Protein AF-A0A7V7JJK0-F1 (afdb_monomer_lite)

Sequence (147 aa):
MHITLVDDSIPFDGFSPGSRPLGGAEKAFASLAGALARLGHQVHVFNRARYPMVIEGAHWETLDKSFPAQTDFLIAFRKPSLLASVRLAGKRMLWTTATPRQLEPARAALDSFRAGLIFVSRLQAEGWRVTEGGGAHVIPPGLRADF

Foldseek 3Di:
DFEEEEDEDDADALCDVVPDDDDLLVPLVRVVQLVVVVVVYAAEYEYCHPAWDQDSRYTYDYNPDQDDQEGQEYEYEADLVCQPSHVHHVAAEYEHAAAPVVCVVVVVSCVVSLYAYEYQDPVRPPPDDRDPNYHYYHDHRDDDDPD

Secondary structure (DSSP, 8-state):
-EEEEE--SS---SSHHHHS---HHHHHHHHHHHHHHHTT-EEEEEES-SS-EEETTEEEEETTSPPPSEEEEEEEES-GGGGGSSTEEEEEEEEESS-HHHHGGGHHHHHHTT-EEEES-HHHHTT---BTTB-EEE-PPPPPP--

Radius of gyration: 14.76 Å; chains: 1; bounding box: 34×41×36 Å

Structure (mmCIF, N/CA/C/O backbone):
data_AF-A0A7V7JJK0-F1
#
_entry.id   AF-A0A7V7JJK0-F1
#
loop_
_atom_site.group_PDB
_atom_site.id
_atom_site.type_symbol
_atom_site.label_atom_id
_atom_site.label_alt_id
_atom_site.label_comp_id
_atom_site.label_asym_id
_atom_site.label_entity_id
_atom_site.label_seq_id
_atom_site.pdbx_PDB_ins_code
_atom_site.Cartn_x
_atom_site.Cartn_y
_atom_site.Cartn_z
_atom_site.occupancy
_atom_site.B_iso_or_equiv
_atom_site.auth_seq_id
_atom_site.auth_comp_id
_atom_site.auth_asym_id
_atom_site.auth_atom_id
_atom_site.pdbx_PDB_model_num
ATOM 1 N N . MET A 1 1 ? -4.935 5.972 14.575 1.00 95.94 1 MET A N 1
ATOM 2 C CA . MET A 1 1 ? -5.425 6.330 13.226 1.00 95.94 1 MET A CA 1
ATOM 3 C C . MET A 1 1 ? -6.011 5.096 12.575 1.00 95.94 1 MET A C 1
ATOM 5 O O . MET A 1 1 ? -5.547 3.998 12.881 1.00 95.94 1 MET A O 1
ATOM 9 N N . HIS A 1 2 ? -6.997 5.281 11.704 1.00 98.06 2 HIS A N 1
ATOM 10 C CA . HIS A 1 2 ? -7.541 4.241 10.836 1.00 98.06 2 HIS A CA 1
ATOM 11 C C . HIS A 1 2 ? -6.770 4.262 9.518 1.00 98.06 2 HIS A C 1
ATOM 13 O O . HIS A 1 2 ? -6.778 5.273 8.810 1.00 98.06 2 HIS A O 1
ATOM 19 N N . ILE A 1 3 ? -6.105 3.158 9.194 1.00 98.69 3 ILE A N 1
ATOM 20 C CA . ILE A 1 3 ? -5.307 3.011 7.979 1.00 98.69 3 ILE A CA 1
ATOM 21 C C . ILE A 1 3 ? -5.909 1.886 7.145 1.00 98.69 3 ILE A C 1
ATOM 23 O O . ILE A 1 3 ? -6.098 0.776 7.637 1.00 98.69 3 ILE A O 1
ATOM 27 N N . THR A 1 4 ? -6.186 2.173 5.877 1.00 98.75 4 THR A N 1
ATOM 28 C CA . THR A 1 4 ? -6.672 1.182 4.913 1.00 98.75 4 THR A CA 1
ATOM 29 C C . THR A 1 4 ? -5.582 0.891 3.891 1.00 98.75 4 THR A C 1
ATOM 31 O O . THR A 1 4 ? -5.113 1.804 3.215 1.00 98.75 4 THR A O 1
ATOM 34 N N . LEU A 1 5 ? -5.182 -0.370 3.758 1.00 98.75 5 LEU A N 1
ATOM 35 C CA . LEU A 1 5 ? -4.302 -0.854 2.700 1.00 98.75 5 LEU A CA 1
ATOM 36 C C . LEU A 1 5 ? -5.144 -1.623 1.681 1.00 98.75 5 LEU A C 1
ATOM 38 O O . LEU A 1 5 ? -6.007 -2.410 2.066 1.00 98.75 5 LEU A O 1
ATOM 42 N N . VAL A 1 6 ? -4.892 -1.419 0.389 1.00 98.69 6 VAL A N 1
ATOM 43 C CA . VAL A 1 6 ? -5.634 -2.099 -0.681 1.00 98.69 6 VAL A CA 1
ATOM 44 C C . VAL A 1 6 ? -4.678 -2.628 -1.742 1.00 98.69 6 VAL A C 1
ATOM 46 O O . VAL A 1 6 ? -3.856 -1.876 -2.269 1.00 98.69 6 VAL A O 1
ATOM 49 N N . ASP A 1 7 ? -4.818 -3.907 -2.077 1.00 98.25 7 ASP A N 1
ATOM 50 C CA . ASP A 1 7 ? -4.119 -4.570 -3.181 1.00 98.25 7 ASP A CA 1
ATOM 51 C C . ASP A 1 7 ? -5.079 -5.510 -3.919 1.00 98.25 7 ASP A C 1
ATOM 53 O O . ASP A 1 7 ? -5.833 -6.250 -3.298 1.0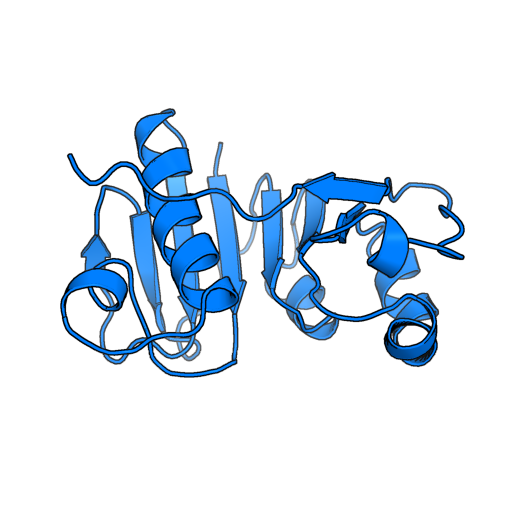0 98.25 7 ASP A O 1
ATOM 57 N N . ASP A 1 8 ? -5.040 -5.526 -5.249 1.00 97.12 8 ASP A N 1
ATOM 58 C CA . ASP A 1 8 ? -5.864 -6.424 -6.065 1.00 97.12 8 ASP A CA 1
ATOM 59 C C . ASP A 1 8 ? -5.038 -7.402 -6.907 1.00 97.12 8 ASP A C 1
ATOM 61 O O . ASP A 1 8 ? -5.479 -7.835 -7.970 1.00 97.12 8 ASP A O 1
ATOM 65 N N . SER A 1 9 ? -3.843 -7.778 -6.446 1.00 94.81 9 SER A N 1
ATOM 66 C CA . SER A 1 9 ? -2.899 -8.565 -7.238 1.00 94.81 9 SER A CA 1
ATOM 67 C C . SER A 1 9 ? -3.142 -10.075 -7.181 1.00 94.81 9 SER A C 1
ATOM 69 O O . SER A 1 9 ? -3.866 -10.628 -8.005 1.00 94.81 9 SER A O 1
ATOM 71 N N . ILE A 1 10 ? -2.550 -10.776 -6.224 1.00 95.38 10 ILE A N 1
ATOM 72 C CA . ILE A 1 10 ? -2.692 -12.211 -6.006 1.00 95.38 10 ILE A CA 1
ATOM 73 C C . ILE A 1 10 ? -3.253 -12.456 -4.605 1.00 95.38 10 ILE A C 1
ATOM 75 O O . ILE A 1 10 ? -3.176 -11.578 -3.748 1.00 95.38 10 ILE A O 1
ATOM 79 N N . PRO A 1 11 ? -3.811 -13.641 -4.332 1.00 96.44 11 PRO A N 1
ATOM 80 C CA . PRO A 1 11 ? -4.183 -14.006 -2.974 1.00 96.44 11 PRO A CA 1
ATOM 81 C C . PRO A 1 11 ? -2.957 -14.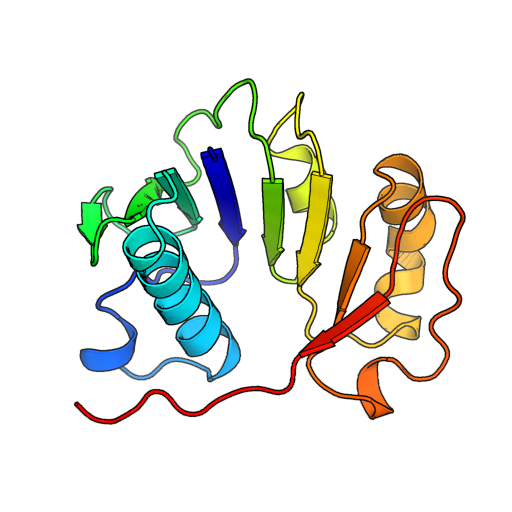061 -2.066 1.00 96.44 11 PRO A C 1
ATOM 83 O O . PRO A 1 11 ? -2.015 -14.795 -2.371 1.00 96.44 11 PRO A O 1
ATOM 86 N N . PHE A 1 12 ? -2.959 -13.316 -0.959 1.00 96.94 12 PHE A N 1
ATOM 87 C CA . PHE A 1 12 ? -2.006 -13.441 0.150 1.00 96.94 12 PHE A CA 1
ATOM 88 C C . PHE A 1 12 ? -2.531 -12.754 1.413 1.00 96.94 12 PHE A C 1
ATOM 90 O O . PHE A 1 12 ? -3.516 -12.029 1.364 1.00 96.94 12 PHE A O 1
ATOM 97 N N . ASP A 1 13 ? -1.868 -12.993 2.534 1.00 96.25 13 ASP A N 1
ATOM 98 C CA . ASP A 1 13 ? -2.181 -12.428 3.844 1.00 96.25 13 ASP A CA 1
ATOM 99 C C . ASP A 1 13 ? -0.892 -12.264 4.672 1.00 96.25 13 ASP A C 1
ATOM 101 O O . ASP A 1 13 ? 0.211 -12.504 4.169 1.00 96.25 13 ASP A O 1
ATOM 105 N N . GLY A 1 14 ? -1.013 -11.870 5.943 1.00 94.06 14 GLY A N 1
ATOM 106 C CA . GLY A 1 14 ? 0.129 -11.689 6.844 1.00 94.06 14 GLY A CA 1
ATOM 107 C C . GLY A 1 14 ? 0.938 -12.966 7.127 1.00 94.06 14 GLY A C 1
ATOM 108 O O . GLY A 1 14 ? 2.123 -12.867 7.444 1.00 94.06 14 GLY A O 1
ATOM 109 N N . PHE A 1 15 ? 0.347 -14.158 6.970 1.00 94.25 15 PHE A N 1
ATOM 110 C CA . PHE A 1 15 ? 1.024 -15.446 7.184 1.00 94.25 15 PHE A CA 1
ATOM 111 C C . PHE A 1 15 ? 1.702 -15.985 5.920 1.00 94.25 15 PHE A C 1
ATOM 113 O O . PHE A 1 15 ? 2.716 -16.681 6.002 1.00 94.25 15 PHE A O 1
ATOM 120 N N . SER A 1 16 ? 1.172 -15.641 4.746 1.00 95.00 16 SER A N 1
ATOM 121 C CA . SER A 1 16 ? 1.654 -16.106 3.442 1.00 95.00 16 SER A CA 1
ATOM 122 C C . SER A 1 16 ? 3.174 -15.976 3.231 1.00 95.00 16 SER A C 1
ATOM 124 O O . SER A 1 16 ? 3.752 -16.921 2.693 1.00 95.00 16 SER A O 1
ATOM 126 N N . PRO A 1 17 ? 3.861 -14.888 3.652 1.00 92.50 17 PRO A N 1
ATOM 127 C CA . PRO A 1 17 ? 5.317 -14.777 3.527 1.00 92.50 17 PRO A CA 1
ATOM 128 C C . PRO A 1 17 ? 6.123 -15.899 4.194 1.00 92.50 17 PRO A C 1
ATOM 130 O O . PRO A 1 17 ? 7.231 -16.174 3.736 1.00 92.50 17 PRO A O 1
ATOM 133 N N . GLY A 1 18 ? 5.597 -16.497 5.271 1.00 90.50 18 GLY A N 1
ATOM 134 C CA . GLY A 1 18 ? 6.258 -17.561 6.033 1.00 90.50 18 GLY A CA 1
ATOM 135 C C . GLY A 1 18 ? 5.856 -18.976 5.614 1.00 90.50 18 GLY A C 1
ATOM 136 O O . GLY A 1 18 ? 6.557 -19.925 5.946 1.00 90.50 18 GLY A O 1
ATOM 137 N N . SER A 1 19 ? 4.752 -19.135 4.879 1.00 91.69 19 SER A N 1
ATOM 138 C CA . SER A 1 19 ? 4.211 -20.452 4.516 1.00 91.69 19 SER A CA 1
ATOM 139 C C . SER A 1 19 ? 4.402 -20.833 3.048 1.00 91.69 19 SER A C 1
ATOM 141 O O . SER A 1 19 ? 4.261 -22.006 2.704 1.00 91.69 19 SER A O 1
ATOM 143 N N . ARG A 1 20 ? 4.714 -19.878 2.159 1.00 92.62 20 ARG A N 1
ATOM 144 C CA . ARG A 1 20 ? 4.903 -20.149 0.724 1.00 92.62 20 ARG A CA 1
ATOM 145 C C . ARG A 1 20 ? 5.745 -19.084 0.007 1.00 92.62 20 ARG A C 1
ATOM 147 O O . ARG A 1 20 ? 5.899 -17.971 0.512 1.00 92.62 20 ARG A O 1
ATOM 154 N N . PRO A 1 21 ? 6.244 -19.378 -1.211 1.00 92.69 21 PRO A N 1
ATOM 155 C CA . PRO A 1 21 ? 6.914 -18.385 -2.041 1.00 92.69 21 PRO A CA 1
ATOM 156 C C . PRO A 1 21 ? 6.008 -17.189 -2.352 1.00 92.69 21 PRO A C 1
ATOM 158 O O . PRO A 1 21 ? 4.839 -17.338 -2.719 1.00 92.69 21 PRO A O 1
ATOM 161 N N . LEU A 1 22 ? 6.577 -15.994 -2.212 1.00 92.75 22 LEU A N 1
ATOM 162 C CA . LEU A 1 22 ? 5.913 -14.721 -2.455 1.00 92.75 22 LEU A CA 1
ATOM 163 C C . LEU A 1 22 ? 6.961 -13.694 -2.911 1.00 92.75 22 LEU A C 1
ATOM 165 O O . LEU A 1 22 ? 8.108 -13.746 -2.456 1.00 92.75 22 LEU A O 1
ATOM 169 N N . GLY A 1 23 ? 6.584 -12.782 -3.808 1.00 90.56 23 GLY A N 1
ATOM 170 C CA . GLY A 1 23 ? 7.470 -11.713 -4.265 1.00 90.56 23 GLY A CA 1
ATOM 171 C C . GLY A 1 23 ? 7.840 -10.754 -3.131 1.00 90.56 23 GLY A C 1
ATOM 172 O O . GLY A 1 23 ? 7.102 -10.598 -2.158 1.00 90.56 23 GLY A O 1
ATOM 173 N N . GLY A 1 24 ? 9.004 -10.104 -3.234 1.00 90.00 24 GLY A N 1
ATOM 174 C CA . GLY A 1 24 ? 9.481 -9.176 -2.197 1.00 90.00 24 GLY A CA 1
ATOM 175 C C . GLY A 1 24 ? 8.520 -8.006 -1.950 1.00 90.00 24 GLY A C 1
ATOM 176 O O . GLY A 1 24 ? 8.345 -7.573 -0.816 1.00 90.00 24 GLY A O 1
ATOM 177 N N . ALA A 1 25 ? 7.844 -7.558 -3.008 1.00 90.75 25 ALA A N 1
ATOM 178 C CA . ALA A 1 25 ? 6.819 -6.523 -2.987 1.00 90.75 25 ALA A CA 1
ATOM 179 C C . ALA A 1 25 ? 5.615 -6.925 -2.111 1.00 90.75 25 ALA A C 1
ATOM 181 O O . ALA A 1 25 ? 5.240 -6.204 -1.187 1.00 90.75 25 ALA A O 1
ATOM 182 N N . GLU A 1 26 ? 5.053 -8.110 -2.348 1.00 93.62 26 GLU A N 1
ATOM 183 C CA . GLU A 1 26 ? 3.927 -8.629 -1.571 1.00 93.62 26 GLU A CA 1
ATOM 184 C C . GLU A 1 26 ? 4.338 -8.988 -0.131 1.00 93.62 26 GLU A C 1
ATOM 186 O O . GLU A 1 26 ? 3.567 -8.757 0.800 1.00 93.62 26 GLU A O 1
ATOM 191 N N . LYS A 1 27 ? 5.571 -9.477 0.088 1.00 93.50 27 LYS A N 1
ATOM 192 C CA . LYS A 1 27 ? 6.113 -9.692 1.444 1.00 93.50 27 LYS A CA 1
ATOM 193 C C . LYS A 1 27 ? 6.187 -8.384 2.232 1.00 93.50 27 LYS A C 1
ATOM 195 O O . LYS A 1 27 ? 5.745 -8.342 3.376 1.00 93.50 27 LYS A O 1
ATOM 200 N N . ALA A 1 28 ? 6.700 -7.319 1.616 1.00 93.00 28 ALA A N 1
ATOM 201 C CA . ALA A 1 28 ? 6.784 -6.008 2.249 1.00 93.00 28 ALA A CA 1
ATOM 202 C C . ALA A 1 28 ? 5.390 -5.450 2.577 1.00 93.00 28 ALA A C 1
ATOM 204 O O . ALA A 1 28 ? 5.185 -4.933 3.674 1.00 93.00 28 ALA A O 1
ATOM 205 N N . PHE A 1 29 ? 4.420 -5.602 1.668 1.00 95.19 29 PHE A N 1
ATOM 206 C CA . PHE A 1 29 ? 3.034 -5.203 1.917 1.00 95.19 29 PHE A CA 1
ATOM 207 C C . PHE A 1 29 ? 2.422 -5.958 3.104 1.00 95.19 29 PHE A C 1
ATOM 209 O O . PHE A 1 29 ? 1.841 -5.339 3.996 1.00 95.19 29 PHE A O 1
ATOM 216 N N . ALA A 1 30 ? 2.613 -7.280 3.162 1.00 94.88 30 ALA A N 1
ATOM 217 C CA . ALA A 1 30 ? 2.144 -8.100 4.275 1.00 94.88 30 ALA A CA 1
ATOM 218 C C . ALA A 1 30 ? 2.783 -7.702 5.616 1.00 94.88 30 ALA A C 1
ATOM 220 O O . ALA A 1 30 ? 2.081 -7.585 6.620 1.00 94.88 30 ALA A O 1
ATOM 221 N N . SER A 1 31 ? 4.092 -7.434 5.636 1.00 94.19 31 SER A N 1
ATOM 222 C CA . SER A 1 31 ? 4.798 -7.001 6.848 1.00 94.19 31 SER A CA 1
ATOM 223 C C . SER A 1 31 ? 4.430 -5.584 7.297 1.00 94.19 31 SER A C 1
ATOM 225 O O . SER A 1 31 ? 4.369 -5.330 8.500 1.00 94.19 31 SER A O 1
ATOM 227 N N . LEU A 1 32 ? 4.143 -4.669 6.364 1.00 95.12 32 LEU A N 1
ATOM 228 C CA . LEU A 1 32 ? 3.754 -3.295 6.690 1.00 95.12 32 LEU A CA 1
ATOM 229 C C . LEU A 1 32 ? 2.463 -3.252 7.517 1.00 95.12 32 LEU A C 1
ATOM 231 O O . LEU A 1 32 ? 2.384 -2.491 8.479 1.00 95.12 32 LEU A O 1
ATOM 235 N N . ALA A 1 33 ? 1.475 -4.081 7.171 1.00 96.62 33 ALA A N 1
ATOM 236 C CA . ALA A 1 33 ? 0.192 -4.112 7.868 1.00 96.62 33 ALA A CA 1
ATOM 237 C C . ALA A 1 33 ? 0.361 -4.409 9.369 1.00 96.62 33 ALA A C 1
ATOM 239 O O . ALA A 1 33 ? -0.103 -3.639 10.212 1.00 96.62 33 ALA A O 1
ATOM 240 N N . GLY A 1 34 ? 1.092 -5.478 9.701 1.00 95.62 34 GLY A N 1
ATOM 241 C CA . GLY A 1 34 ? 1.386 -5.837 11.089 1.00 95.62 34 GLY A CA 1
ATOM 242 C C . GLY A 1 34 ? 2.301 -4.827 11.787 1.00 95.62 34 GLY A C 1
ATOM 243 O O . GLY A 1 34 ? 2.145 -4.566 12.978 1.00 95.62 34 GLY A O 1
ATOM 244 N N . ALA A 1 35 ? 3.259 -4.224 11.077 1.00 95.31 35 ALA A N 1
ATOM 245 C CA . ALA A 1 35 ? 4.128 -3.193 11.651 1.00 95.31 35 ALA A CA 1
ATOM 246 C C . ALA A 1 35 ? 3.338 -1.938 12.065 1.00 95.31 35 ALA A C 1
ATOM 248 O O . ALA A 1 35 ? 3.517 -1.438 13.173 1.00 95.31 35 ALA A O 1
ATOM 249 N N . LEU A 1 36 ? 2.415 -1.467 11.220 1.00 97.19 36 LEU A N 1
ATOM 250 C CA . LEU A 1 36 ? 1.548 -0.325 11.529 1.00 97.19 36 LEU A CA 1
ATOM 251 C C . LEU A 1 36 ? 0.594 -0.623 12.693 1.00 97.19 36 LEU A C 1
ATOM 253 O O . LEU A 1 36 ? 0.380 0.242 13.542 1.00 97.19 36 LEU A O 1
ATOM 257 N N . ALA A 1 37 ? 0.058 -1.844 12.766 1.00 97.81 37 ALA A N 1
ATOM 258 C CA . ALA A 1 37 ? -0.795 -2.258 13.876 1.00 97.81 37 ALA A CA 1
ATOM 259 C C . ALA A 1 37 ? -0.035 -2.253 15.215 1.00 97.81 37 ALA A C 1
ATOM 261 O O . ALA A 1 37 ? -0.536 -1.725 16.207 1.00 97.81 37 ALA A O 1
ATOM 262 N N . ARG A 1 38 ? 1.216 -2.741 15.236 1.00 96.31 38 ARG A N 1
ATOM 263 C CA . ARG A 1 38 ? 2.093 -2.691 16.426 1.00 96.31 38 ARG A CA 1
ATOM 264 C C . ARG A 1 38 ? 2.398 -1.267 16.901 1.00 96.31 38 ARG A C 1
ATOM 266 O O . ARG A 1 38 ? 2.623 -1.070 18.089 1.00 96.31 38 ARG A O 1
ATOM 273 N N . LEU A 1 39 ? 2.366 -0.277 16.007 1.00 97.25 39 LEU A N 1
ATOM 274 C CA . LEU A 1 39 ? 2.484 1.146 16.357 1.00 97.25 39 LEU A CA 1
ATOM 275 C C . LEU A 1 39 ? 1.179 1.746 16.926 1.00 97.25 39 LEU A C 1
ATOM 277 O O . LEU A 1 39 ? 1.103 2.951 17.158 1.00 97.25 39 LEU A O 1
ATOM 281 N N . GLY A 1 40 ? 0.141 0.932 17.153 1.00 97.88 40 GLY A N 1
ATOM 282 C CA . GLY A 1 40 ? -1.133 1.358 17.740 1.00 97.88 40 GLY A CA 1
ATOM 283 C C . GLY A 1 40 ? -2.142 1.906 16.727 1.00 97.88 40 GLY A C 1
ATOM 284 O O . GLY A 1 40 ? -3.079 2.617 17.099 1.00 97.88 40 GLY A O 1
ATOM 285 N N . HIS A 1 41 ? -1.963 1.635 15.433 1.00 98.50 41 HIS A N 1
ATOM 286 C CA . HIS A 1 41 ? -2.941 2.002 14.408 1.00 98.50 41 HIS A CA 1
ATOM 287 C C . HIS A 1 41 ? -3.992 0.904 14.209 1.00 98.50 41 HIS A C 1
ATOM 289 O O . HIS A 1 41 ? -3.699 -0.281 14.332 1.00 98.50 41 HIS A O 1
ATOM 295 N N . GLN A 1 42 ? -5.214 1.297 13.847 1.00 98.31 42 GLN A N 1
ATOM 296 C CA . GLN A 1 42 ? -6.240 0.357 13.398 1.00 98.31 42 GLN A CA 1
ATOM 297 C C . GLN A 1 42 ? -6.058 0.141 11.901 1.00 98.31 42 GLN A C 1
ATOM 299 O O . GLN A 1 42 ? -6.273 1.060 11.107 1.00 98.31 42 GLN A O 1
ATOM 304 N N . VAL A 1 43 ? -5.604 -1.051 11.526 1.00 98.69 43 VAL A N 1
ATOM 305 C CA . VAL A 1 43 ? -5.208 -1.363 10.153 1.00 98.69 43 VAL A CA 1
ATOM 306 C C . VAL A 1 43 ? -6.218 -2.315 9.533 1.00 98.69 43 VAL A C 1
ATOM 308 O O . VAL A 1 43 ? -6.399 -3.424 10.029 1.00 98.69 43 VAL A O 1
ATOM 311 N N . HIS A 1 44 ? -6.827 -1.895 8.428 1.00 98.38 44 HIS A N 1
ATOM 312 C CA . HIS A 1 44 ? -7.636 -2.751 7.568 1.00 98.38 44 HIS A CA 1
ATOM 313 C C . HIS A 1 44 ? -6.905 -2.991 6.254 1.00 98.38 44 HIS A C 1
ATOM 315 O O . HIS A 1 44 ? -6.425 -2.052 5.622 1.00 98.38 44 HIS A O 1
ATOM 321 N N . VAL A 1 45 ? -6.835 -4.244 5.832 1.00 98.69 45 VAL A N 1
ATOM 322 C CA . VAL A 1 45 ? -6.227 -4.655 4.573 1.00 98.69 45 VAL A CA 1
ATOM 323 C C . VAL A 1 45 ? -7.302 -5.304 3.725 1.00 98.69 45 VAL A C 1
ATOM 325 O O . VAL A 1 45 ? -7.896 -6.288 4.145 1.00 98.69 45 VAL A O 1
ATOM 328 N N . PHE A 1 46 ? -7.537 -4.770 2.535 1.00 98.62 46 PHE A N 1
ATOM 329 C CA . PHE A 1 46 ? -8.462 -5.343 1.565 1.00 98.62 46 PHE A CA 1
ATOM 330 C C . PHE A 1 46 ? -7.666 -5.896 0.397 1.00 98.62 46 PHE A C 1
ATOM 332 O O . PHE A 1 46 ? -7.001 -5.144 -0.322 1.00 98.62 46 PHE A O 1
ATOM 339 N N . ASN A 1 47 ? -7.716 -7.210 0.209 1.00 97.94 47 ASN A N 1
ATOM 340 C CA . ASN A 1 47 ? -7.070 -7.836 -0.932 1.00 97.94 47 ASN A CA 1
ATOM 341 C C . ASN A 1 47 ? -7.737 -9.151 -1.346 1.00 97.94 47 ASN A C 1
ATOM 343 O O . ASN A 1 47 ? -8.852 -9.479 -0.944 1.00 97.94 47 ASN A O 1
ATOM 347 N N . ARG A 1 48 ? -7.051 -9.916 -2.200 1.00 97.44 48 ARG A N 1
ATOM 348 C CA . ARG A 1 48 ? -7.509 -11.226 -2.678 1.00 97.44 48 ARG A CA 1
ATOM 349 C C . ARG A 1 48 ? -7.280 -12.367 -1.673 1.00 97.44 48 ARG A C 1
ATOM 351 O O . ARG A 1 48 ? -7.208 -13.519 -2.100 1.00 97.44 48 ARG A O 1
ATOM 358 N N . ALA A 1 49 ? -7.116 -12.088 -0.374 1.00 95.00 49 ALA A N 1
ATOM 359 C CA . ALA A 1 49 ? -7.081 -13.124 0.658 1.00 95.00 49 ALA A CA 1
ATOM 360 C C . ALA A 1 49 ? -8.299 -14.052 0.529 1.00 95.00 49 ALA A C 1
ATOM 362 O O . ALA A 1 49 ? -9.370 -13.641 0.090 1.00 95.00 49 ALA A O 1
ATOM 363 N N . ARG A 1 50 ? -8.129 -15.332 0.875 1.00 92.38 50 ARG A N 1
ATOM 364 C CA . ARG A 1 50 ? -9.213 -16.320 0.728 1.00 92.38 50 ARG A CA 1
ATOM 365 C C . ARG A 1 50 ? -10.311 -16.139 1.769 1.00 92.38 50 ARG A C 1
ATOM 367 O O . ARG A 1 50 ? -11.465 -16.431 1.482 1.00 92.38 50 ARG A O 1
ATOM 374 N N . TYR A 1 51 ? -9.928 -15.703 2.963 1.00 94.25 51 TYR A N 1
ATOM 375 C CA . TYR A 1 51 ? -10.814 -15.554 4.105 1.00 94.25 51 TYR A CA 1
ATOM 376 C C . TYR A 1 51 ? -10.413 -14.309 4.896 1.00 94.25 51 TYR A C 1
ATOM 378 O O . TYR A 1 51 ? -9.218 -14.002 4.962 1.00 94.25 51 TYR A O 1
ATOM 386 N N . PRO A 1 52 ? -11.379 -13.616 5.516 1.00 96.56 52 PRO A N 1
ATOM 387 C CA . PRO A 1 52 ? -11.073 -12.541 6.442 1.00 96.56 52 PRO A CA 1
ATOM 388 C C . PRO A 1 52 ? -10.403 -13.094 7.708 1.00 96.56 52 PRO A C 1
ATOM 390 O O . PRO A 1 52 ? -10.763 -14.169 8.195 1.00 96.56 52 PRO A O 1
ATOM 393 N N . MET A 1 53 ? -9.417 -12.372 8.242 1.00 97.06 53 MET A N 1
ATOM 394 C CA . MET A 1 53 ? -8.642 -12.802 9.412 1.00 97.06 53 MET A CA 1
ATOM 395 C C . MET A 1 53 ? -7.971 -11.616 10.109 1.00 97.06 53 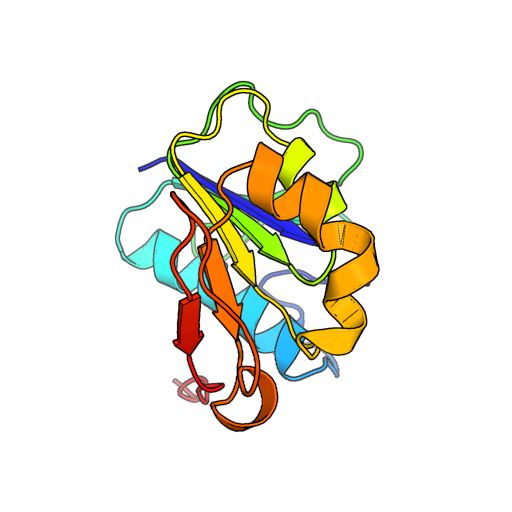MET A C 1
ATOM 397 O O . MET A 1 53 ? -7.605 -10.636 9.469 1.00 97.06 53 MET A O 1
ATOM 401 N N . VAL A 1 54 ? -7.734 -11.719 11.417 1.00 97.81 54 VAL A N 1
ATOM 402 C CA . VAL A 1 54 ? -6.843 -10.793 12.130 1.00 97.81 54 VAL A CA 1
ATOM 403 C C . VAL A 1 54 ? -5.453 -11.414 12.232 1.00 97.81 54 VAL A C 1
ATOM 405 O O . VAL A 1 54 ? -5.299 -12.482 12.819 1.00 97.81 54 VAL A O 1
ATOM 408 N N . ILE A 1 55 ? -4.441 -10.754 11.663 1.00 96.69 55 ILE A N 1
ATOM 409 C CA . ILE A 1 55 ? -3.055 -11.247 11.627 1.00 96.69 55 ILE A CA 1
ATOM 410 C C . ILE A 1 55 ? -2.124 -10.122 12.063 1.00 96.69 55 ILE A C 1
ATOM 412 O O . ILE A 1 55 ? -2.148 -9.038 11.483 1.00 96.69 55 ILE A O 1
ATOM 416 N N . GLU A 1 56 ? -1.312 -10.376 13.093 1.00 94.69 56 GLU A N 1
ATOM 417 C CA . GLU A 1 56 ? -0.410 -9.380 13.697 1.00 94.69 56 GLU A CA 1
ATOM 418 C C . GLU A 1 56 ? -1.120 -8.055 14.063 1.00 94.69 56 GLU A C 1
ATOM 420 O O . GLU A 1 56 ? -0.543 -6.977 13.957 1.00 94.69 56 GLU A O 1
ATOM 425 N N . GLY A 1 57 ? -2.394 -8.133 14.469 1.00 97.19 57 GLY A N 1
ATOM 426 C CA . GLY A 1 57 ? -3.223 -6.974 14.826 1.00 97.19 57 GLY A CA 1
ATOM 427 C C . GLY A 1 57 ? -3.848 -6.220 13.644 1.00 97.19 57 GLY A C 1
ATOM 428 O O . GLY A 1 57 ? -4.636 -5.307 13.871 1.00 97.19 57 GLY A O 1
ATOM 429 N N . ALA A 1 58 ? -3.546 -6.593 12.396 1.00 98.31 58 ALA A N 1
ATOM 430 C CA . ALA A 1 58 ? -4.199 -6.041 11.211 1.00 98.31 58 ALA A CA 1
ATOM 431 C C . ALA A 1 58 ? -5.419 -6.883 10.805 1.00 98.31 58 ALA A C 1
ATOM 433 O O . ALA A 1 58 ? -5.361 -8.115 10.809 1.00 98.31 58 ALA A O 1
ATOM 434 N N . HIS A 1 59 ? -6.506 -6.218 10.420 1.00 98.12 59 HIS A N 1
ATOM 435 C CA . HIS A 1 59 ? -7.741 -6.835 9.942 1.00 98.12 59 HIS A CA 1
ATOM 436 C C . HIS A 1 59 ? -7.669 -7.047 8.429 1.00 98.12 59 HIS A C 1
ATOM 438 O O . HIS A 1 59 ? -7.797 -6.097 7.660 1.00 98.12 59 HIS A O 1
ATOM 444 N N . TRP A 1 60 ? -7.466 -8.287 8.001 1.00 98.25 60 TRP A N 1
ATOM 445 C CA . TRP A 1 60 ? -7.501 -8.688 6.599 1.00 98.25 60 TRP A CA 1
ATOM 446 C C . TRP A 1 60 ? -8.933 -9.019 6.194 1.00 98.25 60 TRP A C 1
ATOM 448 O O . TRP A 1 60 ? -9.620 -9.782 6.871 1.00 98.25 60 TRP A O 1
ATOM 458 N N . GLU A 1 61 ? -9.365 -8.444 5.084 1.00 98.00 61 GLU A N 1
ATOM 459 C CA . GLU A 1 61 ? -10.696 -8.564 4.509 1.00 98.00 61 GLU A CA 1
ATOM 460 C C . GLU A 1 61 ? -10.574 -8.820 3.003 1.00 98.00 61 GLU A C 1
ATOM 462 O O . GLU A 1 61 ? -9.573 -8.498 2.351 1.00 98.00 61 GLU A O 1
ATOM 467 N N . THR A 1 62 ? -11.615 -9.417 2.443 1.00 97.38 62 THR A N 1
ATOM 468 C CA . THR A 1 62 ? -11.712 -9.749 1.026 1.00 97.38 62 THR A CA 1
ATOM 469 C C . THR A 1 62 ? -12.255 -8.562 0.216 1.00 97.38 62 THR A C 1
ATOM 471 O O . THR A 1 62 ? -12.947 -7.694 0.750 1.00 97.38 62 THR A O 1
ATOM 474 N N . LEU A 1 63 ? -11.942 -8.486 -1.084 1.00 97.06 63 LEU A N 1
ATOM 475 C CA . LEU A 1 63 ? -12.356 -7.359 -1.947 1.00 97.06 63 LEU A CA 1
ATOM 476 C C . LEU A 1 63 ? -13.870 -7.272 -2.223 1.00 97.06 63 LEU A C 1
ATOM 478 O O . LEU A 1 63 ? -14.334 -6.244 -2.707 1.00 97.06 63 LEU A O 1
ATOM 482 N N . ASP A 1 64 ? -14.635 -8.332 -1.962 1.00 94.00 64 ASP A N 1
ATOM 483 C CA . ASP A 1 64 ? -16.103 -8.354 -2.043 1.00 94.00 64 ASP A CA 1
ATOM 484 C C . ASP A 1 64 ? -16.775 -7.690 -0.832 1.00 94.00 64 ASP A C 1
ATOM 486 O O . ASP A 1 64 ? -17.958 -7.347 -0.884 1.00 94.00 64 ASP A O 1
ATOM 490 N N . LYS A 1 65 ? -16.023 -7.457 0.247 1.00 94.69 65 LYS A N 1
ATOM 491 C CA . LYS A 1 65 ? -16.512 -6.712 1.400 1.00 94.69 65 LYS A CA 1
ATOM 492 C C . LYS A 1 65 ? -16.536 -5.216 1.104 1.00 94.69 65 LYS A C 1
ATOM 494 O O . LYS A 1 65 ? -15.629 -4.662 0.486 1.00 94.69 65 LYS A O 1
ATOM 499 N N . SER A 1 66 ? -17.558 -4.536 1.614 1.00 94.62 66 SER A N 1
ATOM 500 C CA . SER A 1 66 ? -17.635 -3.080 1.553 1.00 94.62 66 SER A CA 1
ATOM 501 C C . SER A 1 66 ? -16.433 -2.436 2.243 1.00 94.62 66 SER A C 1
ATOM 503 O O . SER A 1 66 ? -16.157 -2.697 3.416 1.00 94.62 66 SER A O 1
ATOM 505 N N . PHE A 1 67 ? -15.763 -1.537 1.525 1.00 96.56 67 PHE A N 1
ATOM 506 C CA . PHE A 1 67 ? -14.750 -0.658 2.095 1.00 96.56 67 PHE A CA 1
ATOM 507 C C . PHE A 1 67 ? -15.362 0.266 3.161 1.00 96.56 67 PHE A C 1
ATOM 509 O O . PHE A 1 67 ? -16.546 0.617 3.076 1.00 96.56 67 PHE A O 1
ATOM 516 N N . PRO A 1 68 ? -14.572 0.716 4.153 1.00 95.56 68 PRO A N 1
ATOM 517 C CA . PRO A 1 68 ? -15.042 1.709 5.108 1.00 95.56 68 PRO A CA 1
ATOM 518 C C . PRO A 1 68 ? -15.410 3.016 4.393 1.00 95.56 68 PRO A C 1
ATOM 520 O O . PRO A 1 68 ? -14.785 3.411 3.408 1.00 95.56 68 PRO A O 1
ATOM 523 N N . ALA A 1 69 ? -16.408 3.732 4.917 1.00 94.94 69 ALA A N 1
ATOM 524 C CA . ALA A 1 69 ? -16.819 5.019 4.352 1.00 94.94 69 ALA A CA 1
ATOM 525 C C . ALA A 1 69 ? -15.719 6.093 4.471 1.00 94.94 69 ALA A C 1
ATOM 527 O O . ALA A 1 69 ? -15.609 6.963 3.601 1.00 94.94 69 ALA A O 1
ATOM 528 N N . GLN A 1 70 ? -14.913 6.014 5.536 1.00 97.75 70 GLN A N 1
ATOM 529 C CA . GLN A 1 70 ? -13.852 6.955 5.877 1.00 97.75 70 GLN A CA 1
ATOM 530 C C . GLN A 1 70 ? -12.605 6.230 6.394 1.00 97.75 70 GLN A C 1
ATOM 532 O O . GLN A 1 70 ? -12.700 5.213 7.079 1.00 97.75 70 GLN A O 1
ATOM 537 N N . THR A 1 71 ? -11.432 6.789 6.098 1.00 98.44 71 THR A N 1
ATOM 538 C CA . THR A 1 71 ? -10.147 6.369 6.671 1.00 98.44 71 THR A CA 1
ATOM 539 C C . THR A 1 71 ? -9.223 7.578 6.805 1.00 98.44 71 THR A C 1
ATOM 541 O O . THR A 1 71 ? -9.310 8.514 6.007 1.00 98.44 71 THR A O 1
ATOM 544 N N . ASP A 1 72 ? -8.326 7.584 7.790 1.00 98.50 72 ASP A N 1
ATOM 545 C CA . ASP A 1 72 ? -7.361 8.681 7.925 1.00 98.50 72 ASP A CA 1
ATOM 546 C C . ASP A 1 72 ? -6.309 8.603 6.814 1.00 98.50 72 ASP A C 1
ATOM 548 O O . ASP A 1 72 ? -5.876 9.624 6.274 1.00 98.50 72 ASP A O 1
ATOM 552 N N . PHE A 1 73 ? -5.913 7.378 6.453 1.00 98.00 73 PHE A N 1
ATOM 553 C CA . PHE A 1 73 ? -4.839 7.126 5.502 1.00 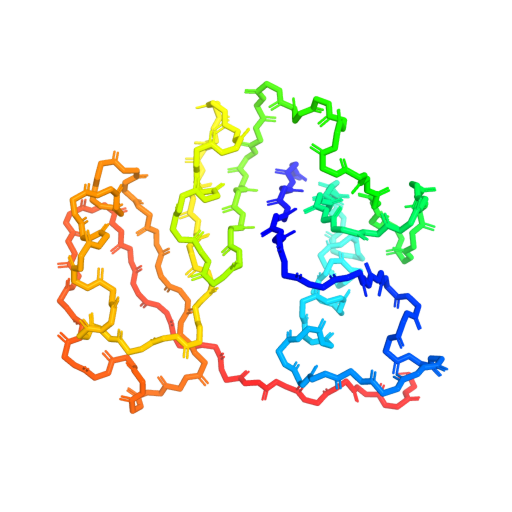98.00 73 PHE A CA 1
ATOM 554 C C . PHE A 1 73 ? -5.140 5.905 4.626 1.00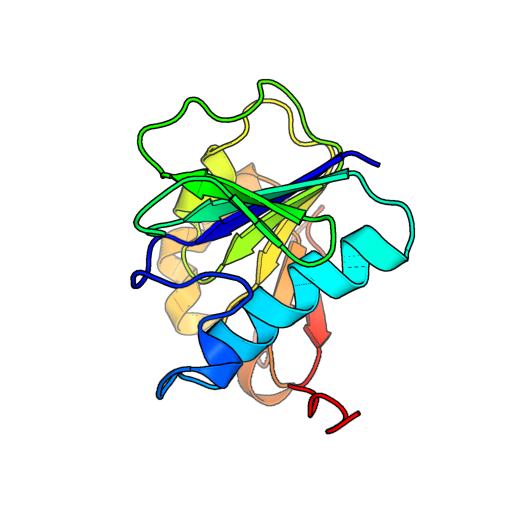 98.00 73 PHE A C 1
ATOM 556 O O . PHE A 1 73 ? -5.291 4.793 5.126 1.00 98.00 73 PHE A O 1
ATOM 563 N N . LEU A 1 74 ? -5.207 6.111 3.311 1.00 98.50 74 LEU A N 1
ATOM 564 C CA . LEU A 1 74 ? -5.380 5.054 2.315 1.00 98.50 74 LEU A CA 1
ATOM 565 C C . LEU A 1 74 ? -4.052 4.788 1.601 1.00 98.50 74 LEU A C 1
ATOM 567 O O . LEU A 1 74 ? -3.466 5.706 1.028 1.00 98.50 74 LEU A O 1
ATOM 571 N N . ILE A 1 75 ? -3.620 3.530 1.578 1.00 98.44 75 ILE A N 1
ATOM 572 C CA . ILE A 1 75 ? -2.458 3.058 0.822 1.00 98.44 75 ILE A CA 1
ATOM 573 C C . ILE A 1 75 ? -2.950 2.091 -0.252 1.00 98.44 75 ILE A C 1
ATOM 575 O O . ILE A 1 75 ? -3.319 0.956 0.038 1.00 98.44 75 ILE A O 1
ATOM 579 N N . ALA A 1 76 ? -2.941 2.540 -1.501 1.00 98.31 76 ALA A N 1
ATOM 580 C CA . ALA A 1 76 ? -3.163 1.687 -2.659 1.00 98.31 76 ALA A CA 1
ATOM 581 C C . ALA A 1 76 ? -1.830 1.086 -3.116 1.00 98.31 76 ALA A C 1
ATOM 583 O O . ALA A 1 76 ? -0.838 1.807 -3.255 1.00 98.31 76 ALA A O 1
ATOM 584 N N . PHE A 1 77 ? -1.806 -0.216 -3.390 1.00 97.94 77 PHE A N 1
ATOM 585 C CA . PHE A 1 77 ? -0.610 -0.893 -3.875 1.00 97.94 77 PHE A CA 1
ATOM 586 C C . PHE A 1 77 ? -0.653 -1.113 -5.384 1.00 97.94 77 PHE A C 1
ATOM 588 O O . PHE A 1 77 ? -1.579 -1.723 -5.911 1.00 97.94 77 PHE A O 1
ATOM 595 N N . ARG A 1 78 ? 0.381 -0.613 -6.071 1.00 95.50 78 ARG A N 1
ATOM 596 C CA . ARG A 1 78 ? 0.685 -0.689 -7.513 1.00 95.50 78 ARG A CA 1
ATOM 597 C C . ARG A 1 78 ? -0.339 -0.094 -8.475 1.00 95.50 78 ARG A C 1
ATOM 599 O O . ARG A 1 78 ? 0.068 0.479 -9.481 1.00 95.50 78 ARG A O 1
ATOM 606 N N . LYS A 1 79 ? -1.635 -0.214 -8.202 1.00 96.31 79 LYS A N 1
ATOM 607 C CA . LYS A 1 79 ? -2.711 0.133 -9.127 1.00 96.31 79 LYS A CA 1
ATOM 608 C C . LYS A 1 79 ? -3.389 1.453 -8.726 1.00 96.31 79 LYS A C 1
ATOM 610 O O . LYS A 1 79 ? -4.093 1.491 -7.717 1.00 96.31 79 LYS A O 1
ATOM 615 N N . PRO A 1 80 ? -3.253 2.528 -9.529 1.00 96.44 80 PRO A N 1
ATOM 616 C CA . PRO A 1 80 ? -3.825 3.843 -9.221 1.00 96.44 80 PRO A CA 1
ATOM 617 C C . PRO A 1 80 ? -5.339 3.848 -8.982 1.00 96.44 80 PRO A C 1
ATOM 619 O O . PRO A 1 80 ? -5.819 4.588 -8.130 1.00 96.44 80 PRO A O 1
ATOM 622 N N . SER A 1 81 ? -6.107 3.004 -9.679 1.00 96.81 81 SER A N 1
ATOM 623 C CA . SER A 1 81 ? -7.569 2.965 -9.520 1.00 96.81 81 SER A CA 1
ATOM 624 C C . SER A 1 81 ? -8.017 2.565 -8.110 1.00 96.81 81 SER A C 1
ATOM 626 O O . SER A 1 81 ? -9.129 2.895 -7.711 1.00 96.81 81 SER A O 1
ATOM 628 N N . LEU A 1 82 ? -7.161 1.891 -7.331 1.00 98.00 82 LEU A N 1
ATOM 629 C CA . LEU A 1 82 ? -7.460 1.515 -5.947 1.00 98.00 82 LEU A CA 1
ATOM 630 C C . LEU A 1 82 ? -7.492 2.724 -4.995 1.00 98.00 82 LEU A C 1
ATOM 632 O O . LEU A 1 82 ? -8.023 2.614 -3.891 1.00 98.00 82 LEU A O 1
ATOM 636 N N . LEU A 1 83 ? -7.007 3.899 -5.411 1.00 97.50 83 LEU A N 1
ATOM 637 C CA . LEU A 1 83 ? -7.126 5.146 -4.638 1.00 97.50 83 LEU A CA 1
ATOM 638 C C . LEU A 1 83 ? -8.584 5.610 -4.466 1.00 97.50 83 LEU A C 1
ATOM 640 O O . LEU A 1 83 ? -8.882 6.395 -3.561 1.00 97.50 83 LEU A O 1
ATOM 644 N N . ALA A 1 84 ? -9.490 5.098 -5.303 1.00 97.00 84 ALA A N 1
ATOM 645 C CA . ALA A 1 84 ? -10.924 5.349 -5.225 1.00 97.00 84 ALA A CA 1
ATOM 646 C C . ALA A 1 84 ? -11.655 4.451 -4.205 1.00 97.00 84 ALA A C 1
ATOM 648 O O . ALA A 1 84 ? -12.829 4.691 -3.937 1.00 97.00 84 ALA A O 1
ATOM 649 N N . SER A 1 85 ? -10.988 3.438 -3.630 1.00 97.56 85 SER A N 1
ATOM 650 C CA . SER A 1 85 ? -11.647 2.400 -2.813 1.00 97.56 85 SER A CA 1
ATOM 651 C C . SER A 1 85 ? -12.322 2.953 -1.556 1.00 97.56 85 SER A C 1
ATOM 653 O O . SER A 1 85 ? -13.365 2.458 -1.144 1.00 97.56 85 SER A O 1
ATOM 655 N N . VAL A 1 86 ? -11.754 4.007 -0.958 1.00 97.75 86 VAL A N 1
ATOM 656 C CA . VAL A 1 86 ? -12.350 4.710 0.185 1.00 97.75 86 VAL A CA 1
ATOM 657 C C . VAL A 1 86 ? -12.715 6.130 -0.228 1.00 97.75 86 VAL A C 1
ATOM 659 O O . VAL A 1 86 ? -11.853 6.936 -0.601 1.00 97.75 86 VAL A O 1
ATOM 662 N N . ARG A 1 87 ? -14.010 6.448 -0.130 1.00 94.94 87 ARG A N 1
ATOM 663 C CA . ARG A 1 87 ? -14.566 7.740 -0.551 1.00 94.94 87 ARG A CA 1
ATOM 664 C C . ARG A 1 87 ? -13.986 8.899 0.259 1.00 94.94 87 ARG A C 1
ATOM 666 O O . ARG A 1 87 ? -13.484 9.861 -0.321 1.00 94.94 87 ARG A O 1
ATOM 673 N N . LEU A 1 88 ? -14.005 8.794 1.588 1.00 96.88 88 LEU A N 1
ATOM 674 C CA . LEU A 1 88 ? -13.507 9.830 2.496 1.00 96.88 88 LEU A CA 1
ATOM 675 C C . LEU A 1 88 ? -12.149 9.430 3.088 1.00 96.88 88 LEU A C 1
ATOM 677 O O . LEU A 1 88 ? -12.039 9.145 4.275 1.00 96.88 88 LEU A O 1
ATOM 681 N N . ALA A 1 89 ? -11.104 9.369 2.261 1.00 97.38 89 ALA A N 1
ATOM 682 C CA . ALA A 1 89 ? -9.739 9.190 2.758 1.00 97.38 89 ALA A CA 1
ATOM 683 C C . ALA A 1 89 ? -9.082 10.550 3.043 1.00 97.38 89 ALA A C 1
ATOM 685 O O . ALA A 1 89 ? -9.016 11.390 2.141 1.00 97.38 89 ALA A O 1
ATOM 686 N N . GLY A 1 90 ? -8.591 10.752 4.271 1.00 96.44 90 GLY A N 1
ATOM 687 C CA . GLY A 1 90 ? -7.912 11.987 4.684 1.00 96.44 90 GLY A CA 1
ATOM 688 C C . GLY A 1 90 ? -6.603 12.224 3.928 1.00 96.44 90 GLY A C 1
ATOM 689 O O . GLY A 1 90 ? -6.349 13.323 3.438 1.00 96.44 90 GLY A O 1
ATOM 690 N N . LYS A 1 91 ? -5.794 11.172 3.771 1.00 96.06 91 LYS A N 1
ATOM 691 C CA . LYS A 1 91 ? -4.618 11.142 2.892 1.00 96.06 91 LYS A CA 1
ATOM 692 C C . LYS A 1 91 ? -4.626 9.885 2.032 1.00 96.06 91 LYS A C 1
ATOM 694 O O . LYS A 1 91 ? -5.130 8.841 2.448 1.00 96.06 91 LYS A O 1
ATOM 699 N N . ARG A 1 92 ? -4.046 9.988 0.836 1.00 97.25 92 ARG A N 1
ATOM 700 C CA . ARG A 1 92 ? -3.938 8.892 -0.130 1.00 97.25 92 ARG A CA 1
ATOM 701 C C . ARG A 1 92 ? -2.492 8.727 -0.575 1.00 97.25 92 ARG A C 1
ATOM 703 O O . ARG A 1 92 ? -1.847 9.711 -0.928 1.00 97.25 92 ARG A O 1
ATOM 710 N N . MET A 1 93 ? -2.011 7.490 -0.580 1.00 97.00 93 MET A N 1
ATOM 711 C CA . MET A 1 93 ? -0.700 7.113 -1.095 1.00 97.00 93 MET A CA 1
ATOM 712 C C . MET A 1 93 ? -0.838 5.994 -2.121 1.00 97.00 93 MET A C 1
ATOM 714 O O . MET A 1 93 ? -1.509 4.995 -1.862 1.00 97.00 93 MET A O 1
ATOM 718 N N . LEU A 1 94 ? -0.160 6.135 -3.258 1.00 97.38 94 LEU A N 1
ATOM 719 C CA . LEU A 1 94 ? 0.126 5.024 -4.156 1.00 97.38 94 LEU A CA 1
ATOM 720 C C . LEU A 1 94 ? 1.529 4.501 -3.852 1.00 97.38 94 LEU A C 1
ATOM 722 O O . LEU A 1 94 ? 2.523 5.167 -4.145 1.00 97.38 94 LEU A O 1
ATOM 726 N N . TRP A 1 95 ? 1.616 3.286 -3.323 1.00 97.19 95 TRP A N 1
ATOM 727 C CA . TRP A 1 95 ? 2.879 2.565 -3.240 1.00 97.19 95 TRP A CA 1
ATOM 728 C C . TRP A 1 95 ? 3.096 1.765 -4.517 1.00 97.19 95 TRP A C 1
ATOM 730 O O . TRP A 1 95 ? 2.377 0.809 -4.796 1.00 97.19 95 TRP A O 1
ATOM 740 N N . THR A 1 96 ? 4.067 2.187 -5.321 1.00 95.12 96 THR A N 1
ATOM 741 C CA . THR A 1 96 ? 4.255 1.711 -6.688 1.00 95.12 96 THR A CA 1
ATOM 742 C C . THR A 1 96 ? 5.570 0.965 -6.874 1.00 95.12 96 THR A C 1
ATOM 744 O O . THR A 1 96 ? 6.596 1.285 -6.276 1.00 95.12 96 THR A O 1
ATOM 747 N N . THR A 1 97 ? 5.533 -0.025 -7.763 1.00 93.00 97 THR A N 1
ATOM 748 C CA . THR A 1 97 ? 6.720 -0.660 -8.348 1.00 93.00 97 THR A CA 1
ATOM 749 C C . THR A 1 97 ? 6.901 -0.271 -9.821 1.00 93.00 97 THR A C 1
ATOM 751 O O . THR A 1 97 ? 7.711 -0.876 -10.523 1.00 93.00 97 THR A O 1
ATOM 754 N N . ALA A 1 98 ? 6.143 0.716 -10.304 1.00 93.94 98 ALA A N 1
ATOM 755 C CA . ALA A 1 98 ? 6.204 1.231 -11.665 1.00 93.94 98 ALA A CA 1
ATOM 756 C C . ALA A 1 98 ? 7.083 2.487 -11.756 1.00 93.94 98 ALA A C 1
ATOM 758 O O . ALA A 1 98 ? 7.268 3.216 -10.781 1.00 93.94 98 ALA A O 1
ATOM 759 N N . THR A 1 99 ? 7.604 2.745 -12.950 1.00 94.31 99 THR A N 1
ATOM 760 C CA . THR A 1 99 ? 8.309 3.989 -13.288 1.00 94.31 99 THR A CA 1
ATOM 761 C C . THR A 1 99 ? 7.320 5.127 -13.584 1.00 94.31 99 THR A C 1
ATOM 763 O O . THR A 1 99 ? 6.178 4.857 -13.965 1.00 94.31 99 THR A O 1
ATOM 766 N N . PRO A 1 100 ? 7.746 6.400 -13.505 1.00 94.00 100 PRO A N 1
ATOM 767 C CA . PRO A 1 100 ? 6.960 7.564 -13.902 1.00 94.00 100 PRO A CA 1
ATOM 768 C C . PRO A 1 100 ? 6.303 7.416 -15.269 1.00 94.00 100 PRO A C 1
ATOM 770 O O . PRO A 1 100 ? 5.097 7.593 -15.384 1.00 94.00 100 PRO A O 1
ATOM 773 N N . ARG A 1 101 ? 7.054 6.957 -16.279 1.00 94.19 101 ARG A N 1
ATOM 774 C CA . ARG A 1 101 ? 6.531 6.734 -17.636 1.00 94.19 101 ARG A CA 1
ATOM 775 C C . ARG A 1 101 ? 5.343 5.768 -17.666 1.00 94.19 101 ARG A C 1
ATOM 777 O O . ARG A 1 101 ? 4.420 5.958 -18.449 1.00 94.19 101 ARG A O 1
ATOM 784 N N . GLN A 1 102 ? 5.365 4.729 -16.835 1.00 95.19 102 GLN A N 1
ATOM 785 C CA . GLN A 1 102 ? 4.268 3.760 -16.741 1.00 95.19 102 GLN A CA 1
ATOM 786 C C . GLN A 1 102 ? 3.061 4.312 -15.969 1.00 95.19 102 GLN A C 1
ATOM 788 O O . GLN A 1 102 ? 1.958 3.793 -16.124 1.00 95.19 102 GLN A O 1
ATOM 793 N N . LEU A 1 103 ? 3.259 5.345 -15.147 1.00 94.25 103 LEU A N 1
ATOM 794 C CA . LEU A 1 103 ? 2.205 6.017 -14.388 1.00 94.25 103 LEU A CA 1
ATOM 795 C C . LEU A 1 103 ? 1.564 7.185 -15.146 1.00 94.25 103 LEU A C 1
ATOM 797 O O . LEU A 1 103 ? 0.471 7.598 -14.766 1.00 94.25 103 LEU A O 1
ATOM 801 N N . GLU A 1 104 ? 2.184 7.680 -16.222 1.00 93.12 104 GLU A N 1
ATOM 802 C CA . GLU A 1 104 ? 1.644 8.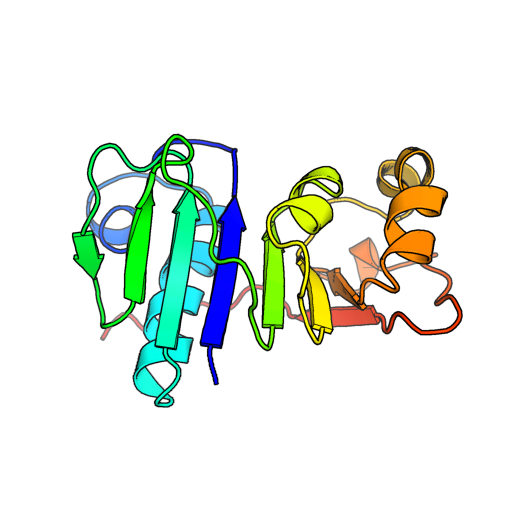771 -17.050 1.00 93.12 104 GLU A CA 1
ATOM 803 C C . GLU A 1 104 ? 0.177 8.563 -17.475 1.00 93.12 104 GLU A C 1
ATOM 805 O O . GLU A 1 104 ? -0.617 9.487 -17.296 1.00 93.12 104 GLU A O 1
ATOM 810 N N . PRO A 1 105 ? -0.269 7.366 -17.918 1.00 95.06 105 PRO A N 1
ATOM 811 C CA . PRO A 1 105 ? -1.681 7.153 -18.253 1.00 95.06 105 PRO A CA 1
ATOM 812 C C . PRO A 1 105 ? -2.648 7.379 -17.081 1.00 95.06 105 PRO A C 1
ATOM 814 O O . PRO A 1 105 ? -3.819 7.680 -17.291 1.00 95.06 105 PRO A O 1
ATOM 817 N N . ALA A 1 106 ? -2.174 7.235 -15.842 1.00 94.12 106 ALA A N 1
ATOM 818 C CA . ALA A 1 106 ? -2.958 7.438 -14.629 1.00 94.12 106 ALA A CA 1
ATOM 819 C C . ALA A 1 106 ? -2.723 8.812 -13.980 1.00 94.12 106 ALA A C 1
ATOM 821 O O . ALA A 1 106 ? -3.280 9.075 -12.912 1.00 94.12 106 ALA A O 1
ATOM 822 N N . ARG A 1 107 ? -1.923 9.692 -14.599 1.00 91.88 107 ARG A N 1
ATOM 823 C CA . ARG A 1 107 ? -1.489 10.966 -14.012 1.00 91.88 107 ARG A CA 1
ATOM 824 C C . ARG A 1 107 ? -2.658 11.837 -13.563 1.00 91.88 107 ARG A C 1
ATOM 826 O O . ARG A 1 107 ? -2.695 12.249 -12.410 1.00 91.88 107 ARG A O 1
ATOM 833 N N . ALA A 1 108 ? -3.657 12.013 -14.425 1.00 91.81 108 ALA A N 1
ATOM 834 C CA . ALA A 1 108 ? -4.848 12.796 -14.100 1.00 91.81 108 ALA A CA 1
ATOM 835 C C . ALA A 1 108 ? -5.605 12.245 -12.876 1.00 91.81 108 ALA A C 1
ATOM 837 O O . ALA A 1 108 ? -6.062 13.012 -12.032 1.00 91.81 108 ALA A O 1
ATOM 838 N N . ALA A 1 109 ? -5.702 10.917 -12.741 1.00 91.62 109 ALA A N 1
ATOM 839 C CA . ALA A 1 109 ? -6.334 10.296 -11.580 1.00 91.62 109 ALA A CA 1
ATOM 840 C C . ALA A 1 109 ? -5.514 10.535 -10.302 1.00 91.62 109 ALA A C 1
ATOM 842 O O . ALA A 1 109 ? -6.079 10.927 -9.281 1.00 91.62 109 ALA A O 1
ATOM 843 N N . LEU A 1 110 ? -4.190 10.358 -10.364 1.00 93.62 110 LEU A N 1
ATOM 844 C CA . LEU A 1 110 ? -3.284 10.614 -9.238 1.00 93.62 110 LEU A CA 1
ATOM 845 C C . LEU A 1 110 ? -3.383 12.063 -8.748 1.00 93.62 110 LEU A C 1
ATOM 847 O O . LEU A 1 110 ? -3.511 12.289 -7.543 1.00 93.62 110 LEU A O 1
ATOM 851 N N . ASP A 1 111 ? -3.413 13.014 -9.682 1.00 92.38 111 ASP A N 1
ATOM 852 C CA . ASP A 1 111 ? -3.549 14.441 -9.388 1.00 92.38 111 ASP A CA 1
ATOM 853 C C . ASP A 1 111 ? -4.937 14.763 -8.806 1.00 92.38 111 ASP A C 1
ATOM 855 O O . ASP A 1 111 ? -5.033 15.467 -7.799 1.00 92.38 111 ASP A O 1
ATOM 859 N N . SER A 1 112 ? -6.014 14.176 -9.349 1.00 91.88 112 SER A N 1
ATOM 860 C CA . SER A 1 112 ? -7.382 14.365 -8.830 1.00 91.88 112 SER A CA 1
ATOM 861 C C . SER A 1 112 ? -7.539 13.888 -7.382 1.00 91.88 112 SER A C 1
ATOM 863 O O . SER A 1 112 ? -8.240 14.508 -6.583 1.00 91.88 112 SER A O 1
ATOM 865 N N . PHE A 1 113 ? -6.835 12.813 -7.019 1.00 93.31 113 PHE A N 1
ATOM 866 C CA . PHE A 1 113 ? -6.814 12.289 -5.658 1.00 93.31 113 PHE A CA 1
ATOM 867 C C . PHE A 1 113 ? -5.810 13.000 -4.752 1.00 93.31 113 PHE A C 1
ATOM 869 O O . PHE A 1 113 ? -5.781 12.687 -3.557 1.00 93.31 113 PHE A O 1
ATOM 876 N N . ARG A 1 114 ? -4.985 13.910 -5.297 1.00 93.81 114 ARG A N 1
ATOM 877 C CA . ARG A 1 114 ? -3.814 14.487 -4.619 1.00 93.81 114 ARG A CA 1
ATOM 878 C C . ARG A 1 114 ? -2.966 13.397 -3.958 1.00 93.81 114 ARG A C 1
ATOM 880 O O . ARG A 1 114 ? -2.574 13.505 -2.797 1.00 93.81 114 ARG A O 1
ATOM 887 N N . ALA A 1 115 ? -2.776 12.287 -4.668 1.00 94.75 115 ALA A N 1
ATOM 888 C CA . ALA A 1 115 ? -2.121 11.115 -4.114 1.00 94.75 115 ALA A CA 1
ATOM 889 C C . ALA A 1 115 ? -0.622 11.377 -3.943 1.00 94.75 115 ALA A C 1
ATOM 891 O O . ALA A 1 115 ? 0.050 11.815 -4.876 1.00 94.75 115 ALA A O 1
ATOM 892 N N . GLY A 1 116 ? -0.085 11.070 -2.764 1.00 95.31 116 GLY A N 1
ATOM 893 C CA . GLY A 1 116 ? 1.356 10.941 -2.606 1.00 95.31 116 GLY A CA 1
ATOM 894 C C . GLY A 1 116 ? 1.853 9.622 -3.201 1.00 95.31 116 GLY A C 1
ATOM 895 O O . GLY A 1 116 ? 1.108 8.647 -3.313 1.00 95.31 116 GLY A O 1
ATOM 896 N N . LEU A 1 117 ? 3.114 9.588 -3.611 1.00 95.25 117 LEU A N 1
ATOM 897 C CA . LEU A 1 117 ? 3.740 8.454 -4.285 1.00 95.25 117 LEU A CA 1
ATOM 898 C C . LEU A 1 117 ? 4.839 7.876 -3.395 1.00 95.25 117 LEU A C 1
ATOM 900 O O . LEU A 1 117 ? 5.674 8.610 -2.868 1.00 95.25 117 LEU A O 1
ATOM 904 N N . ILE A 1 118 ? 4.855 6.553 -3.263 1.00 95.69 118 ILE A N 1
ATOM 905 C CA . ILE A 1 118 ? 5.925 5.809 -2.600 1.00 95.69 118 ILE A CA 1
ATOM 906 C C . ILE A 1 118 ? 6.588 4.923 -3.654 1.00 95.69 118 ILE A C 1
ATOM 908 O O . ILE A 1 118 ? 5.991 3.953 -4.119 1.00 95.69 118 ILE A O 1
ATOM 912 N N . PHE A 1 119 ? 7.819 5.264 -4.022 1.00 95.50 119 PHE A N 1
ATOM 913 C CA . PHE A 1 119 ? 8.678 4.482 -4.908 1.00 95.50 119 PHE A CA 1
ATOM 914 C C . PHE A 1 119 ? 9.607 3.580 -4.094 1.00 95.50 119 PHE A C 1
ATOM 916 O O . PHE A 1 119 ? 10.005 3.928 -2.982 1.00 95.50 119 PHE A O 1
ATOM 923 N N . VAL A 1 120 ? 10.009 2.446 -4.669 1.00 93.75 120 VAL A N 1
ATOM 924 C CA . VAL A 1 120 ? 10.919 1.491 -4.007 1.00 93.75 120 VAL A CA 1
ATOM 925 C C . VAL A 1 120 ? 12.399 1.744 -4.304 1.00 93.75 120 VAL A C 1
ATOM 927 O O . VAL A 1 120 ? 13.269 1.106 -3.718 1.00 93.75 120 VAL A O 1
ATOM 930 N N . SER A 1 121 ? 12.727 2.668 -5.211 1.00 92.88 121 SER A N 1
ATOM 931 C CA . SER A 1 121 ? 14.112 3.076 -5.467 1.00 92.88 121 SER A CA 1
ATOM 932 C C . SER A 1 121 ? 14.198 4.491 -6.039 1.00 92.88 121 SER A C 1
ATOM 934 O O . SER A 1 121 ? 13.240 5.006 -6.615 1.00 92.88 121 SER A O 1
ATOM 936 N N . ARG A 1 122 ? 15.370 5.126 -5.898 1.00 92.56 122 ARG A N 1
ATOM 937 C CA . ARG A 1 122 ? 15.627 6.456 -6.479 1.00 92.56 122 ARG A CA 1
ATOM 938 C C . ARG A 1 122 ? 15.606 6.428 -8.004 1.00 92.56 122 ARG A C 1
ATOM 940 O O . ARG A 1 122 ? 15.031 7.321 -8.604 1.00 92.56 122 ARG A O 1
ATOM 947 N N . LEU A 1 123 ? 16.182 5.382 -8.601 1.00 91.00 123 LEU A N 1
ATOM 948 C CA . LEU A 1 123 ? 16.178 5.182 -10.051 1.00 91.00 123 LEU A CA 1
ATOM 949 C C . LEU A 1 123 ? 14.750 5.055 -10.588 1.00 91.00 123 LEU A C 1
ATOM 951 O O . LEU A 1 123 ? 14.416 5.610 -11.623 1.00 91.00 123 LEU A O 1
ATOM 955 N N . GLN A 1 124 ? 13.879 4.354 -9.859 1.00 92.00 124 GLN A N 1
ATOM 956 C CA . GLN A 1 124 ? 12.479 4.251 -10.244 1.00 92.00 124 GLN A CA 1
ATOM 957 C C . GLN A 1 124 ? 11.763 5.596 -10.143 1.00 92.00 124 GLN A C 1
ATOM 959 O O . GLN A 1 124 ? 10.941 5.878 -10.999 1.00 92.00 124 GLN A O 1
ATOM 964 N N . ALA A 1 125 ? 12.056 6.412 -9.130 1.00 93.50 125 ALA A N 1
ATOM 965 C CA . ALA A 1 125 ? 11.449 7.733 -8.965 1.00 93.50 125 ALA A CA 1
ATOM 966 C C . ALA A 1 125 ? 11.978 8.781 -9.964 1.00 93.50 125 ALA A C 1
ATOM 968 O O . ALA A 1 125 ? 11.441 9.889 -10.036 1.00 93.50 125 ALA A O 1
ATOM 969 N N . GLU A 1 126 ? 13.035 8.461 -10.715 1.00 93.25 126 GLU A N 1
ATOM 970 C CA . GLU A 1 126 ? 13.684 9.393 -11.627 1.00 93.25 126 GLU A CA 1
ATOM 971 C C . GLU A 1 126 ? 12.715 9.885 -12.707 1.00 93.25 126 GLU A C 1
ATOM 973 O O . GLU A 1 126 ? 12.025 9.112 -13.372 1.00 93.25 126 GLU A O 1
ATOM 978 N N . GLY A 1 127 ? 12.649 11.206 -12.868 1.00 88.94 127 GLY A N 1
ATOM 979 C CA . GLY A 1 127 ? 11.730 11.851 -13.802 1.00 88.94 127 GLY A CA 1
ATOM 980 C C . GLY A 1 127 ? 10.318 12.081 -13.257 1.00 88.94 127 GLY A C 1
ATOM 981 O O . GLY A 1 127 ? 9.521 12.721 -13.944 1.00 88.94 127 GLY A O 1
ATOM 982 N N . TRP A 1 128 ? 9.991 11.644 -12.030 1.00 91.12 128 TRP A N 1
ATOM 983 C CA . TRP A 1 128 ? 8.723 12.025 -11.406 1.00 91.12 128 TRP A CA 1
ATOM 984 C C . TRP A 1 128 ? 8.721 13.517 -11.068 1.00 91.12 128 TRP A C 1
ATOM 986 O O . TRP A 1 128 ? 9.562 14.008 -10.314 1.00 91.12 128 TRP A O 1
ATOM 996 N N . ARG A 1 129 ? 7.739 14.244 -11.601 1.00 85.06 129 ARG A N 1
ATOM 997 C CA . ARG A 1 129 ? 7.507 15.651 -11.265 1.00 85.06 129 ARG A CA 1
ATOM 998 C C . ARG A 1 129 ? 6.357 15.733 -10.276 1.00 85.06 129 ARG A C 1
ATOM 1000 O O . ARG A 1 129 ? 5.229 15.408 -10.639 1.00 85.06 129 ARG A O 1
ATOM 1007 N N . VAL A 1 130 ? 6.669 16.157 -9.055 1.00 77.19 130 VAL A N 1
ATOM 1008 C CA . VAL A 1 130 ? 5.703 16.404 -7.975 1.00 77.19 130 VAL A CA 1
ATOM 1009 C C . VAL A 1 130 ? 4.635 17.387 -8.460 1.00 77.19 130 VAL A C 1
ATOM 1011 O O . VAL A 1 130 ? 4.966 18.403 -9.071 1.00 77.19 130 VAL A O 1
ATOM 1014 N N . THR A 1 131 ? 3.367 17.078 -8.205 1.00 67.00 131 THR A N 1
ATOM 1015 C CA . THR A 1 131 ? 2.230 17.971 -8.467 1.00 67.00 131 THR A CA 1
ATOM 1016 C C . THR A 1 131 ? 1.723 18.593 -7.177 1.00 67.00 131 THR A C 1
ATOM 1018 O O . THR A 1 131 ? 2.056 18.153 -6.074 1.00 67.00 131 THR A O 1
ATOM 1021 N N . GLU A 1 132 ? 0.929 19.656 -7.298 1.00 63.62 132 GLU A N 1
ATOM 1022 C CA . GLU A 1 132 ? 0.360 20.328 -6.135 1.00 63.62 132 GLU A CA 1
ATOM 1023 C C . GLU A 1 132 ? -0.516 19.377 -5.305 1.00 63.62 132 GLU A C 1
ATOM 1025 O O . GLU A 1 132 ? -1.584 18.933 -5.726 1.00 63.62 132 GLU A O 1
ATOM 1030 N N . GLY A 1 133 ? -0.066 19.096 -4.081 1.00 62.75 133 GLY A N 1
ATOM 1031 C CA . GLY A 1 133 ? -0.801 18.304 -3.092 1.00 62.75 133 GLY A CA 1
ATOM 1032 C C . GLY A 1 133 ? -0.348 16.850 -2.939 1.00 62.75 133 GLY A C 1
ATOM 1033 O O . GLY A 1 133 ? -0.729 16.235 -1.946 1.00 62.75 133 GLY A O 1
ATOM 1034 N N . GLY A 1 134 ? 0.490 16.318 -3.839 1.00 68.81 134 GLY A N 1
ATOM 1035 C CA . GLY A 1 134 ? 0.997 14.941 -3.771 1.00 68.81 134 GLY A CA 1
ATOM 1036 C C . GLY A 1 134 ? 2.521 14.880 -3.669 1.00 68.81 134 GLY A C 1
ATOM 1037 O O . GLY A 1 134 ? 3.213 15.129 -4.648 1.00 68.81 134 GLY A O 1
ATOM 1038 N N . GLY A 1 135 ? 3.061 14.531 -2.496 1.00 86.25 135 GLY A N 1
ATOM 1039 C CA . GLY A 1 135 ? 4.507 14.332 -2.302 1.00 86.25 135 GLY A CA 1
ATOM 1040 C C . GLY A 1 135 ? 5.026 13.039 -2.943 1.00 86.25 135 GLY A C 1
ATOM 1041 O O . GLY A 1 135 ? 4.257 12.116 -3.190 1.00 86.25 135 GLY A O 1
ATOM 1042 N N . ALA A 1 136 ? 6.335 12.942 -3.182 1.00 91.94 136 ALA A N 1
ATOM 1043 C CA . ALA A 1 136 ? 6.985 11.706 -3.617 1.00 91.94 136 ALA A CA 1
ATOM 1044 C C . ALA A 1 136 ? 8.053 11.285 -2.606 1.00 91.94 136 ALA A C 1
ATOM 1046 O O . ALA A 1 136 ? 8.902 12.084 -2.210 1.00 91.94 136 ALA A O 1
ATOM 1047 N N . HIS A 1 137 ? 8.014 10.020 -2.205 1.00 93.56 137 HIS A N 1
ATOM 1048 C CA . HIS A 1 137 ? 8.928 9.429 -1.241 1.00 93.56 137 HIS A CA 1
ATOM 1049 C C . HIS A 1 137 ? 9.574 8.184 -1.834 1.00 93.56 137 HIS A C 1
ATOM 1051 O O . HIS A 1 137 ? 8.942 7.429 -2.571 1.00 93.56 137 HIS A O 1
ATOM 1057 N N . VAL A 1 138 ? 10.837 7.955 -1.487 1.00 94.38 138 VAL A N 1
ATOM 1058 C CA . VAL A 1 138 ? 11.541 6.718 -1.822 1.00 94.38 138 VAL A CA 1
ATOM 1059 C C . VAL A 1 138 ? 11.713 5.922 -0.539 1.00 94.38 138 VAL A C 1
ATOM 1061 O O . VAL A 1 138 ? 12.423 6.363 0.363 1.00 94.38 138 VAL A O 1
ATOM 1064 N N . ILE A 1 139 ? 11.069 4.759 -0.469 1.00 92.69 139 ILE A N 1
ATOM 1065 C CA . ILE A 1 139 ? 11.205 3.807 0.633 1.00 92.69 139 ILE A CA 1
ATOM 1066 C C . ILE A 1 139 ? 11.798 2.523 0.047 1.00 92.69 139 ILE A C 1
ATOM 1068 O O . ILE A 1 139 ? 11.071 1.756 -0.590 1.00 92.69 139 ILE A O 1
ATOM 1072 N N . PRO A 1 140 ? 13.115 2.296 0.199 1.00 87.88 140 PRO A N 1
ATOM 1073 C CA . PRO A 1 140 ? 13.740 1.093 -0.322 1.00 87.88 140 PRO A CA 1
ATOM 1074 C C . PRO A 1 140 ? 13.188 -0.155 0.377 1.00 87.88 140 PRO A C 1
ATOM 1076 O O . PRO A 1 140 ? 12.791 -0.082 1.544 1.00 87.88 140 PRO A O 1
ATOM 1079 N N . PRO A 1 141 ? 13.161 -1.309 -0.311 1.00 81.94 141 PRO A N 1
ATOM 1080 C CA . PRO A 1 141 ? 12.747 -2.556 0.309 1.00 81.94 141 PRO A CA 1
ATOM 1081 C C . PRO A 1 141 ? 13.661 -2.876 1.497 1.00 81.94 141 PRO A C 1
ATOM 1083 O O . PRO A 1 141 ? 14.886 -2.836 1.383 1.00 81.94 141 PRO A O 1
ATOM 1086 N N . GLY A 1 142 ? 13.047 -3.188 2.636 1.00 82.19 142 GLY A N 1
ATOM 1087 C CA . GLY A 1 142 ? 13.736 -3.665 3.830 1.00 82.19 142 GLY A CA 1
ATOM 1088 C C . GLY A 1 142 ? 13.710 -5.187 3.918 1.00 82.19 142 GLY A C 1
ATOM 1089 O O . GLY A 1 142 ? 12.822 -5.841 3.366 1.00 82.19 142 GLY A O 1
ATOM 1090 N N . LEU A 1 143 ? 14.672 -5.750 4.643 1.00 77.06 143 LEU A N 1
ATOM 1091 C CA . LEU A 1 143 ? 14.623 -7.146 5.061 1.00 77.06 143 LEU A CA 1
ATOM 1092 C C . LEU A 1 143 ? 13.834 -7.233 6.367 1.00 77.06 143 LEU A C 1
ATOM 1094 O O . LEU A 1 143 ? 14.054 -6.444 7.287 1.00 77.06 143 LEU A O 1
ATOM 1098 N N . ARG A 1 144 ? 12.899 -8.183 6.438 1.00 72.94 144 ARG A N 1
ATOM 1099 C CA . ARG A 1 144 ? 12.258 -8.535 7.706 1.00 72.94 144 ARG A CA 1
ATOM 1100 C C . ARG A 1 144 ? 13.334 -9.175 8.584 1.00 72.94 144 ARG A C 1
ATOM 1102 O O . ARG A 1 144 ? 14.055 -10.035 8.091 1.00 72.94 144 ARG A O 1
ATOM 1109 N N . ALA A 1 145 ? 13.455 -8.742 9.838 1.00 71.88 145 ALA A N 1
ATOM 1110 C CA . ALA A 1 145 ? 14.300 -9.445 10.797 1.00 71.88 145 ALA A CA 1
ATOM 1111 C C . ALA A 1 145 ? 13.772 -10.876 10.956 1.00 71.88 145 ALA A C 1
ATOM 1113 O O . ALA A 1 145 ? 12.557 -11.085 10.985 1.00 71.88 145 ALA A O 1
ATOM 1114 N N . ASP A 1 146 ? 14.676 -11.846 11.041 1.00 59.72 146 ASP A N 1
ATOM 1115 C CA . ASP A 1 146 ? 14.312 -13.263 11.126 1.00 59.72 146 ASP A CA 1
ATOM 1116 C C . ASP A 1 146 ? 13.619 -13.622 12.463 1.00 59.72 146 ASP A C 1
ATOM 1118 O O . ASP A 1 146 ? 13.145 -14.749 12.618 1.00 59.72 146 ASP A O 1
ATOM 1122 N N . PHE A 1 147 ? 13.530 -12.672 13.409 1.00 48.50 147 PHE A N 1
ATOM 1123 C CA . PHE A 1 147 ? 13.099 -12.869 14.798 1.00 48.50 147 PHE A CA 1
ATOM 1124 C C . PHE A 1 147 ? 12.309 -11.659 15.317 1.00 48.50 147 PHE A C 1
ATOM 1126 O O . PHE A 1 147 ? 12.846 -10.528 15.241 1.00 48.50 147 PHE A O 1
#

pLDDT: mean 93.11, std 7.98, range [48.5, 98.75]